Protein AF-0000000074463831 (afdb_homodimer)

Organism: Aspergillus tubingensis (strain CBS 134.48) (NCBI:txid767770)

Secondary structure (DSSP, 8-state):
----GGG-EEEHHHHHHHHHHHHHHS-S-B--B-HHHHHHHHHHTT-TT--HHHHHTT-TT-SSSB-HHHHHHHHHHHHHHHHHHHHHHH-/----GGG-EEEHHHHHHHHHHHHHHS-S-B--B-HHHHHHHHHHTT-TT--HHHHHTT-TT-SSSB-HHHHHHHHHHHHHHHHHHHHHHH-

Foldseek 3Di:
DPPDPVPDDDDPVRLLVVLVVCVVPDDPDDPAAALVVLLVVLVVVPCPVCDSVNLCVLVPVNPRHAHPSSSVVVVVVSVVVVVVVVVVVVD/DPPDPVPDDDDPVRLLVVLVVCVVPDDPDDPAAALVVLLVVLVVVPCPPCDSVNLVVLVPVNPRHAHVSSSVVVVVVSVVVVVVVVVVVVD

Sequence (182 aa):
MPQDLKNAHYSYDYLHGLREKYEKSAQDFCRGMTFEDALAHVNSTGRTDFTREQLEAFDTNHDGSINFAEYMELMLNNDKELAFRNAKFIAMPQDLKNAHYSYDYLHGLREKYEKSAQDFCRGMTFEDALAHVNSTGRTDFTREQLEAFDTNHDGSINFAEYMELMLNNDKELAFRNAKFIA

pLDDT: mean 88.58, std 10.74, range [44.03, 97.88]

Structure (mmCIF, N/CA/C/O backbone):
data_AF-0000000074463831-model_v1
#
loop_
_entity.id
_entity.type
_entity.pdbx_description
1 polymer 'EF-hand domain-containing protein'
#
loop_
_atom_site.group_PDB
_atom_site.id
_atom_site.type_symbol
_atom_site.label_atom_id
_atom_site.label_alt_id
_atom_site.label_comp_id
_atom_site.label_asym_id
_atom_site.label_entity_id
_atom_site.label_seq_id
_atom_site.pdbx_PDB_ins_code
_atom_site.Cartn_x
_atom_site.Cartn_y
_atom_site.Cartn_z
_atom_site.occupancy
_atom_site.B_iso_or_equiv
_atom_site.auth_seq_id
_atom_site.auth_comp_id
_atom_site.auth_asym_id
_atom_site.auth_atom_id
_atom_site.pdbx_PDB_model_num
ATOM 1 N N . MET A 1 1 ? 11.617 23.562 -0.206 1 44.75 1 MET A N 1
ATOM 2 C CA . MET A 1 1 ? 10.398 23.078 -0.849 1 44.75 1 MET A CA 1
ATOM 3 C C . MET A 1 1 ? 10.07 21.672 -0.384 1 44.75 1 MET A C 1
ATOM 5 O O . MET A 1 1 ? 10.969 20.906 -0.029 1 44.75 1 MET A O 1
ATOM 9 N N . PRO A 1 2 ? 8.883 21.594 0.102 1 54.09 2 PRO A N 1
ATOM 10 C CA . PRO A 1 2 ? 8.594 20.25 0.573 1 54.09 2 PRO A CA 1
ATOM 11 C C . PRO A 1 2 ? 9.031 19.172 -0.415 1 54.09 2 PRO A C 1
ATOM 13 O O . PRO A 1 2 ? 9.039 19.406 -1.627 1 54.09 2 PRO A O 1
ATOM 16 N N . GLN A 1 3 ? 9.805 18.312 0.082 1 60.78 3 GLN A N 1
ATOM 17 C CA . GLN A 1 3 ? 10.25 17.203 -0.758 1 60.78 3 GLN A CA 1
ATOM 18 C C . GLN A 1 3 ? 9.086 16.625 -1.555 1 60.78 3 GLN A C 1
ATOM 20 O O . GLN A 1 3 ? 7.977 16.484 -1.031 1 60.78 3 GLN A O 1
ATOM 25 N N . ASP A 1 4 ? 9.266 16.609 -2.846 1 78.94 4 ASP A N 1
ATOM 26 C CA . ASP A 1 4 ? 8.297 16.016 -3.77 1 78.94 4 ASP A CA 1
ATOM 27 C C . ASP A 1 4 ? 7.949 14.586 -3.367 1 78.94 4 ASP A C 1
ATOM 29 O O . ASP A 1 4 ? 8.828 13.812 -2.988 1 78.94 4 ASP A O 1
ATOM 33 N N . LEU A 1 5 ? 6.66 14.297 -3.17 1 82.75 5 LEU A N 1
ATOM 34 C CA . LEU A 1 5 ? 6.176 12.961 -2.836 1 82.75 5 LEU A CA 1
ATOM 35 C C . LEU A 1 5 ? 6.891 11.906 -3.668 1 82.75 5 LEU A C 1
ATOM 37 O O . LEU A 1 5 ? 7.152 10.797 -3.186 1 82.75 5 LEU A O 1
ATOM 41 N N . LYS A 1 6 ? 7.328 12.32 -4.871 1 81.62 6 LYS A N 1
ATOM 42 C CA . LYS A 1 6 ? 7.953 11.391 -5.809 1 81.62 6 LYS A CA 1
ATOM 43 C C . LYS A 1 6 ? 9.328 10.953 -5.316 1 81.62 6 LYS A C 1
ATOM 45 O O . LYS A 1 6 ? 9.852 9.922 -5.746 1 81.62 6 LYS A O 1
ATOM 50 N N . ASN A 1 7 ? 9.781 11.719 -4.387 1 85.12 7 ASN A N 1
ATOM 51 C CA . ASN A 1 7 ? 11.109 11.375 -3.875 1 85.12 7 ASN A CA 1
ATOM 52 C C . ASN A 1 7 ? 11.023 10.695 -2.51 1 85.12 7 ASN A C 1
ATOM 54 O O . ASN A 1 7 ? 12.047 10.328 -1.931 1 85.12 7 ASN A O 1
ATOM 58 N N . ALA A 1 8 ? 9.789 10.516 -2.078 1 88 8 ALA A N 1
ATOM 59 C CA . ALA A 1 8 ? 9.602 9.93 -0.754 1 88 8 ALA A CA 1
ATOM 60 C C . ALA A 1 8 ? 9.766 8.414 -0.799 1 88 8 ALA A C 1
ATOM 62 O O . ALA A 1 8 ? 9.43 7.773 -1.801 1 88 8 ALA A O 1
ATOM 63 N N . HIS A 1 9 ? 10.367 7.875 0.299 1 91 9 HIS A N 1
ATOM 64 C CA . HIS A 1 9 ? 10.547 6.438 0.478 1 91 9 HIS A CA 1
ATOM 65 C C . HIS A 1 9 ? 9.922 5.965 1.787 1 91 9 HIS A C 1
ATOM 67 O O . HIS A 1 9 ? 10.016 6.648 2.807 1 91 9 HIS A O 1
ATOM 73 N N . TYR A 1 10 ? 9.359 4.785 1.666 1 92.12 10 TYR A N 1
ATOM 74 C CA . TYR A 1 10 ? 8.633 4.262 2.818 1 92.12 10 TYR A CA 1
ATOM 75 C C . TYR A 1 10 ? 9.086 2.85 3.158 1 92.12 10 TYR A C 1
ATOM 77 O O . TYR A 1 10 ? 9.312 2.031 2.264 1 92.12 10 TYR A O 1
ATOM 85 N N . SER A 1 11 ? 9.281 2.703 4.461 1 92.75 11 SER A N 1
ATOM 86 C CA . SER A 1 11 ? 9.75 1.393 4.902 1 92.75 11 SER A CA 1
ATOM 87 C C . SER A 1 11 ? 8.625 0.362 4.852 1 92.75 11 SER A C 1
ATOM 89 O O . SER A 1 11 ? 7.449 0.718 4.902 1 92.75 11 SER A O 1
ATOM 91 N N . TYR A 1 12 ? 9.031 -0.906 4.75 1 90.19 12 TYR A N 1
ATOM 92 C CA . TYR A 1 12 ? 8.07 -2 4.828 1 90.19 12 TYR A CA 1
ATOM 93 C C . TYR A 1 12 ? 7.266 -1.931 6.121 1 90.19 12 TYR A C 1
ATOM 95 O O . TYR A 1 12 ? 6.047 -2.111 6.113 1 90.19 12 TYR A O 1
ATOM 103 N N . ASP A 1 13 ? 8 -1.692 7.281 1 91.69 13 ASP A N 1
ATOM 104 C CA . ASP A 1 13 ? 7.336 -1.635 8.578 1 91.69 13 ASP A CA 1
ATOM 105 C C . ASP A 1 13 ? 6.234 -0.58 8.586 1 91.69 13 ASP A C 1
ATOM 107 O O . ASP A 1 13 ? 5.16 -0.801 9.156 1 91.69 13 ASP A O 1
ATOM 111 N N . TYR A 1 14 ? 6.523 0.491 8.016 1 93.06 14 TYR A N 1
ATOM 112 C CA . TYR A 1 14 ? 5.523 1.554 7.949 1 93.06 14 TYR A CA 1
ATOM 113 C C . TYR A 1 14 ? 4.316 1.117 7.129 1 93.06 14 TYR A C 1
ATOM 115 O O . TYR A 1 14 ? 3.176 1.23 7.59 1 93.06 14 TYR A O 1
ATOM 123 N N . LEU A 1 15 ? 4.504 0.623 5.945 1 93.31 15 LEU A N 1
ATOM 124 C CA . LEU A 1 15 ? 3.43 0.201 5.055 1 93.31 15 LEU A CA 1
ATOM 125 C C . LEU A 1 15 ? 2.617 -0.929 5.68 1 93.31 15 LEU A C 1
ATOM 127 O O . LEU A 1 15 ? 1.388 -0.936 5.594 1 93.31 15 LEU A O 1
ATOM 131 N N . HIS A 1 16 ? 3.338 -1.803 6.328 1 90.88 16 HIS A N 1
ATOM 132 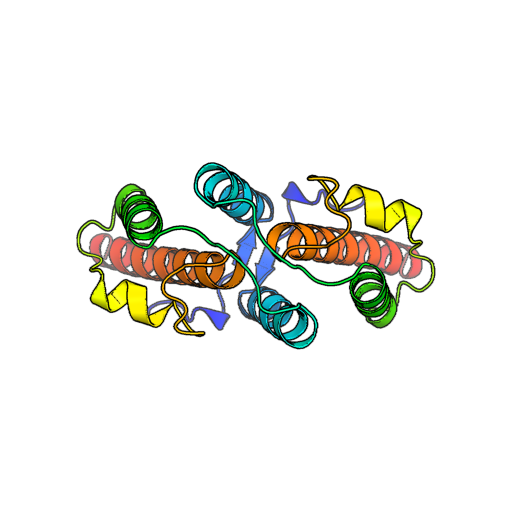C CA . HIS A 1 16 ? 2.672 -2.879 7.055 1 90.88 16 HIS A CA 1
ATOM 133 C C . HIS A 1 16 ? 1.803 -2.328 8.18 1 90.88 16 HIS A C 1
ATOM 135 O O . HIS A 1 16 ? 0.701 -2.826 8.422 1 90.88 16 HIS A O 1
ATOM 141 N N . GLY A 1 17 ? 2.266 -1.36 8.836 1 91.69 17 GLY A N 1
ATOM 142 C CA . GLY A 1 17 ? 1.498 -0.713 9.891 1 91.69 17 GLY A CA 1
ATOM 143 C C . GLY A 1 17 ? 0.23 -0.053 9.383 1 91.69 17 GLY A C 1
ATOM 144 O O . GLY A 1 17 ? -0.801 -0.075 10.055 1 91.69 17 GLY A O 1
ATOM 145 N N . LEU A 1 18 ? 0.323 0.585 8.211 1 93.38 18 LEU A N 1
ATOM 146 C CA . LEU A 1 18 ? -0.873 1.175 7.621 1 93.38 18 LEU A CA 1
ATOM 147 C C . LEU A 1 18 ? -1.939 0.113 7.375 1 93.38 18 LEU A C 1
ATOM 149 O O . LEU A 1 18 ? -3.121 0.34 7.645 1 93.38 18 LEU A O 1
ATOM 153 N N . ARG A 1 19 ? -1.551 -1.047 6.859 1 90.81 19 ARG A N 1
ATOM 154 C CA . ARG A 1 19 ? -2.477 -2.15 6.629 1 90.81 19 ARG A CA 1
ATOM 155 C C . ARG A 1 19 ? -3.166 -2.566 7.926 1 90.81 19 ARG A C 1
ATOM 157 O O . ARG A 1 19 ? -4.391 -2.715 7.965 1 90.81 19 ARG A O 1
ATOM 164 N N . GLU A 1 20 ? -2.371 -2.732 8.984 1 89.38 20 GLU A N 1
ATOM 165 C CA . GLU A 1 20 ? -2.93 -3.158 10.266 1 89.38 20 GLU A CA 1
ATOM 166 C C . GLU A 1 20 ? -3.961 -2.158 10.781 1 89.38 20 GLU A C 1
ATOM 168 O O . GLU A 1 20 ? -5.039 -2.549 11.234 1 89.38 20 GLU A O 1
ATOM 173 N N . LYS A 1 21 ? -3.627 -0.936 10.719 1 91.12 21 LYS A N 1
ATOM 174 C CA . LYS A 1 21 ? -4.547 0.105 11.172 1 91.12 21 LYS A CA 1
ATOM 175 C C . LYS A 1 21 ? -5.82 0.117 10.328 1 91.12 21 LYS A C 1
ATOM 177 O O . LYS A 1 21 ? -6.922 0.228 10.867 1 91.12 21 LYS A O 1
ATOM 182 N N . TYR A 1 22 ? -5.652 0.031 9.102 1 91.81 22 TYR A N 1
ATOM 183 C CA . TYR A 1 22 ? -6.801 0.024 8.203 1 91.81 22 TYR A CA 1
ATOM 184 C C . TYR A 1 22 ? -7.723 -1.152 8.5 1 91.81 22 TYR A C 1
ATOM 186 O O . TYR A 1 22 ? -8.938 -0.983 8.609 1 91.81 22 TYR A O 1
ATOM 194 N N . GLU A 1 23 ? -7.203 -2.352 8.547 1 84.94 23 GLU A N 1
ATOM 195 C CA . GLU A 1 23 ? -7.988 -3.568 8.719 1 84.94 23 GLU A CA 1
ATOM 196 C C . GLU A 1 23 ? -8.789 -3.529 10.016 1 84.94 23 GLU A C 1
ATOM 198 O O . GLU A 1 23 ? -9.883 -4.09 10.094 1 84.94 23 GLU A O 1
ATOM 203 N N . LYS A 1 24 ? -8.281 -2.852 10.969 1 86.75 24 LYS A N 1
ATOM 204 C CA . LYS A 1 24 ? -8.977 -2.738 12.25 1 86.75 24 LYS A CA 1
ATOM 205 C C . LYS A 1 24 ? -10.227 -1.882 12.125 1 86.75 24 LYS A C 1
ATOM 207 O O . LYS A 1 24 ? -11.188 -2.059 12.875 1 86.75 24 LYS A O 1
ATOM 212 N N . SER A 1 25 ? -10.281 -0.986 11.164 1 87.75 25 SER A N 1
ATOM 213 C CA . SER A 1 25 ? -11.367 -0.008 11.086 1 87.75 25 SER A CA 1
ATOM 214 C C . SER A 1 25 ? -12.289 -0.295 9.898 1 87.75 25 SER A C 1
ATOM 216 O O . SER A 1 25 ? -13.414 0.195 9.852 1 87.75 25 SER A O 1
ATOM 218 N N . ALA A 1 26 ? -11.734 -0.878 8.875 1 83.06 26 ALA A N 1
ATOM 219 C CA . ALA A 1 26 ? -12.484 -1.089 7.645 1 83.06 26 ALA A CA 1
ATOM 220 C C . ALA A 1 26 ? -13.359 -2.34 7.738 1 83.06 26 ALA A C 1
ATOM 222 O O . ALA A 1 26 ? -12.977 -3.3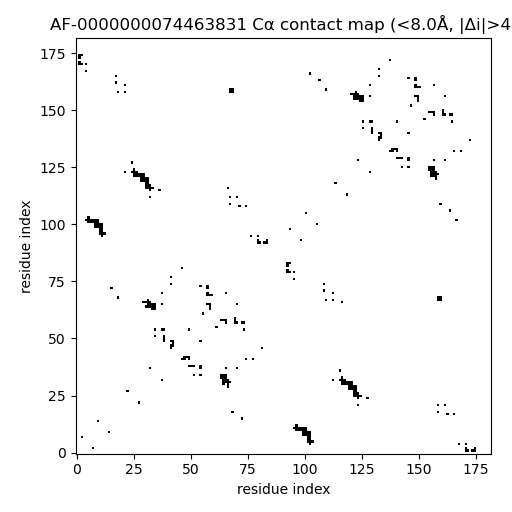16 8.391 1 83.06 26 ALA A O 1
ATOM 223 N N . GLN A 1 27 ? -14.477 -2.186 7.062 1 75.19 27 GLN A N 1
ATOM 224 C CA . GLN A 1 27 ? -15.297 -3.383 6.906 1 75.19 27 GLN A CA 1
ATOM 225 C C . GLN A 1 27 ? -14.727 -4.305 5.832 1 75.19 27 GLN A C 1
ATOM 227 O O . GLN A 1 27 ? -14.055 -3.846 4.906 1 75.19 27 GLN A O 1
ATOM 232 N N . ASP A 1 28 ? -14.68 -5.527 6.07 1 62.03 28 ASP A N 1
ATOM 233 C CA . ASP A 1 28 ? -13.977 -6.594 5.367 1 62.03 28 ASP A CA 1
ATOM 234 C C . ASP A 1 28 ? -14.656 -6.91 4.031 1 62.03 28 ASP A C 1
ATOM 236 O O . ASP A 1 28 ? -14.281 -7.871 3.354 1 62.03 28 ASP A O 1
ATOM 240 N N . PHE A 1 29 ? -15.516 -5.996 3.672 1 69.62 29 PHE A N 1
ATOM 241 C CA . PHE A 1 29 ? -16.094 -6.523 2.443 1 69.62 29 PHE A CA 1
ATOM 242 C C . PHE A 1 29 ? -15.406 -5.934 1.221 1 69.62 29 PHE A C 1
ATOM 244 O O . PHE A 1 29 ? -15.508 -4.734 0.959 1 69.62 29 PHE A O 1
ATOM 251 N N . CYS A 1 30 ? -14.492 -6.648 0.563 1 74.81 30 CYS A N 1
ATOM 252 C CA . CYS A 1 30 ? -13.828 -6.262 -0.674 1 74.81 30 CYS A CA 1
ATOM 253 C C . CYS A 1 30 ? -13.82 -7.414 -1.673 1 74.81 30 CYS A C 1
ATOM 255 O O . CYS A 1 30 ? -13.391 -8.523 -1.346 1 74.81 30 CYS A O 1
ATOM 257 N N . ARG A 1 31 ? -14.57 -7.105 -2.801 1 81.69 31 ARG A N 1
ATOM 258 C CA . ARG A 1 31 ? -14.312 -8.008 -3.92 1 81.69 31 ARG A CA 1
ATOM 259 C C . ARG A 1 31 ? -12.977 -7.691 -4.582 1 81.69 31 ARG A C 1
ATOM 261 O O . ARG A 1 31 ? -12.875 -6.75 -5.375 1 81.69 31 ARG A O 1
ATOM 268 N N . GLY A 1 32 ? -11.953 -8.289 -4.125 1 86.25 32 GLY A N 1
ATOM 269 C CA . GLY A 1 32 ? -10.586 -8.055 -4.559 1 86.25 32 GLY A CA 1
ATOM 270 C C . GLY A 1 32 ? -10.266 -8.695 -5.895 1 86.25 32 GLY A C 1
ATOM 271 O O . GLY A 1 32 ? -11.164 -9.016 -6.672 1 86.25 32 GLY A O 1
ATOM 272 N N . MET A 1 33 ? -9.008 -8.617 -6.223 1 92.31 33 MET A N 1
ATOM 273 C CA . MET A 1 33 ? -8.523 -9.258 -7.441 1 92.31 33 MET A CA 1
ATOM 274 C C . MET A 1 33 ? -8.617 -10.773 -7.332 1 92.31 33 MET A C 1
ATOM 276 O O . MET A 1 33 ? -8.406 -11.336 -6.258 1 92.31 33 MET A O 1
ATOM 280 N N . THR A 1 34 ? -8.922 -11.406 -8.484 1 93.44 34 THR A N 1
ATOM 281 C CA . THR A 1 34 ? -8.961 -12.867 -8.5 1 93.44 34 THR A CA 1
ATOM 282 C C . THR A 1 34 ? -7.555 -13.445 -8.336 1 93.44 34 THR A C 1
ATOM 284 O O . THR A 1 34 ? -6.562 -12.766 -8.586 1 93.44 34 THR A O 1
ATOM 287 N N . PHE A 1 35 ? -7.523 -14.68 -7.895 1 95.94 35 PHE A N 1
ATOM 288 C CA . PHE A 1 35 ? -6.238 -15.367 -7.801 1 95.94 35 PHE A CA 1
ATOM 289 C C . PHE A 1 35 ? -5.547 -15.406 -9.156 1 95.94 35 PHE A C 1
ATOM 291 O O . PHE A 1 35 ? -4.328 -15.242 -9.242 1 95.94 35 PHE A O 1
ATOM 298 N N . GLU A 1 36 ? -6.348 -15.602 -10.188 1 96 36 GLU A N 1
ATOM 299 C CA . GLU A 1 36 ? -5.793 -15.664 -11.539 1 96 36 GLU A CA 1
ATOM 300 C C . GLU A 1 36 ? -5.105 -14.359 -11.914 1 96 36 GLU A C 1
ATOM 302 O O . GLU A 1 36 ? -3.998 -14.367 -12.461 1 96 36 GLU A O 1
ATOM 307 N N . ASP A 1 37 ? -5.707 -13.289 -11.641 1 95.94 37 ASP A N 1
ATOM 308 C CA . ASP A 1 37 ? -5.129 -11.992 -11.961 1 95.94 37 ASP A CA 1
ATOM 309 C C . ASP A 1 37 ? -3.879 -11.719 -11.125 1 95.94 37 ASP A C 1
ATOM 311 O O . ASP A 1 37 ? -2.893 -11.18 -11.633 1 95.94 37 ASP A O 1
ATOM 315 N N . ALA A 1 38 ? -3.941 -12.07 -9.812 1 96.94 38 ALA A N 1
ATOM 316 C CA . ALA A 1 38 ? -2.779 -11.883 -8.953 1 96.94 38 ALA A CA 1
ATOM 317 C C . ALA A 1 38 ? -1.595 -12.711 -9.445 1 96.94 38 ALA A C 1
ATOM 319 O O . ALA A 1 38 ? -0.465 -12.219 -9.492 1 96.94 38 ALA A O 1
ATOM 320 N N . LEU A 1 39 ? -1.884 -13.945 -9.844 1 97.62 39 LEU A N 1
ATOM 321 C CA . LEU A 1 39 ? -0.837 -14.805 -10.383 1 97.62 39 LEU A CA 1
ATOM 322 C C . LEU A 1 39 ? -0.246 -14.203 -11.656 1 97.62 39 LEU A C 1
ATOM 324 O O . LEU A 1 39 ? 0.974 -14.195 -11.836 1 97.62 39 LEU A O 1
ATOM 328 N N . ALA A 1 40 ? -1.114 -13.703 -12.484 1 96.69 40 ALA A N 1
ATOM 329 C CA . ALA A 1 40 ? -0.663 -13.086 -13.727 1 96.69 40 ALA A CA 1
ATOM 330 C C . ALA A 1 40 ? 0.229 -11.875 -13.445 1 96.69 40 ALA A C 1
ATOM 332 O O . ALA A 1 40 ? 1.221 -11.656 -14.148 1 96.69 40 ALA A O 1
ATOM 333 N N . HIS A 1 41 ? -0.107 -11.117 -12.492 1 97 41 HIS A N 1
ATOM 334 C CA . HIS A 1 41 ? 0.694 -9.953 -12.133 1 97 41 HIS A CA 1
ATOM 335 C C . HIS A 1 41 ? 2.078 -10.367 -11.648 1 97 41 HIS A C 1
ATOM 337 O O . HIS A 1 41 ? 3.086 -9.797 -12.07 1 97 41 HIS A O 1
ATOM 343 N N . VAL A 1 42 ? 2.166 -11.336 -10.758 1 97.5 42 VAL A N 1
ATOM 344 C CA . VAL A 1 42 ? 3.457 -11.82 -10.273 1 97.5 42 VAL A CA 1
ATOM 345 C C . VAL A 1 42 ? 4.273 -12.367 -11.445 1 97.5 42 VAL A C 1
ATOM 347 O O . VAL A 1 42 ? 5.453 -12.047 -11.594 1 97.5 42 VAL A O 1
ATOM 350 N N . ASN A 1 43 ? 3.629 -13.133 -12.32 1 97.19 43 ASN A N 1
ATOM 351 C CA . ASN A 1 43 ? 4.309 -13.711 -13.477 1 97.19 43 ASN A CA 1
ATOM 352 C C . ASN A 1 43 ? 4.871 -12.625 -14.398 1 97.19 43 ASN A C 1
ATOM 354 O O . ASN A 1 43 ? 5.941 -12.797 -14.977 1 97.19 43 ASN A O 1
ATOM 358 N N . SER A 1 44 ? 4.207 -11.594 -14.484 1 96.44 44 SER A N 1
ATOM 359 C CA . SER A 1 44 ? 4.609 -10.516 -15.375 1 96.44 44 SER A CA 1
ATOM 360 C C . SER A 1 44 ? 5.898 -9.852 -14.891 1 96.44 44 SER A C 1
ATOM 362 O O . SER A 1 44 ? 6.551 -9.133 -15.648 1 96.44 44 SER A O 1
ATOM 364 N N . THR A 1 45 ? 6.25 -10.023 -13.68 1 96.31 45 THR A N 1
ATOM 365 C CA . THR A 1 45 ? 7.488 -9.445 -13.164 1 96.31 45 THR A CA 1
ATOM 366 C C . THR A 1 45 ? 8.68 -10.336 -13.5 1 96.31 45 THR A C 1
ATOM 368 O O . THR A 1 45 ? 9.828 -9.977 -13.234 1 96.31 45 THR A O 1
ATOM 371 N N . GLY A 1 46 ? 8.445 -11.523 -13.977 1 95.88 46 GLY A N 1
ATOM 372 C CA . GLY A 1 46 ? 9.508 -12.445 -14.328 1 95.88 46 GLY A CA 1
ATOM 373 C C . GLY A 1 46 ? 9.531 -13.688 -13.461 1 95.88 46 GLY A C 1
ATOM 374 O O . GLY A 1 46 ? 10.273 -14.633 -13.734 1 95.88 46 GLY A O 1
ATOM 375 N N . ARG A 1 47 ? 8.828 -13.695 -12.398 1 96.56 47 ARG A N 1
ATOM 376 C CA . ARG A 1 47 ? 8.727 -14.867 -11.531 1 96.56 47 ARG A CA 1
ATOM 377 C C . ARG A 1 47 ? 7.652 -15.828 -12.023 1 96.56 47 ARG A C 1
ATOM 379 O O . ARG A 1 47 ? 6.547 -15.867 -11.477 1 96.56 47 ARG A O 1
ATOM 386 N N . THR A 1 48 ? 7.957 -16.734 -12.891 1 95.94 48 THR A N 1
ATOM 387 C CA . THR A 1 48 ? 7.008 -17.594 -13.602 1 95.94 48 THR A CA 1
ATOM 388 C C . THR A 1 48 ? 6.77 -18.891 -12.828 1 95.94 48 THR A C 1
ATOM 390 O O . THR A 1 48 ? 5.914 -19.688 -13.211 1 95.94 48 THR A O 1
ATOM 393 N N . ASP A 1 49 ? 7.477 -19.047 -11.758 1 96.56 49 ASP A N 1
ATOM 394 C CA . ASP A 1 49 ? 7.355 -20.281 -10.977 1 96.56 49 ASP A CA 1
ATOM 395 C C . ASP A 1 49 ? 6.492 -20.062 -9.742 1 96.56 49 ASP A C 1
ATOM 397 O O . ASP A 1 49 ? 6.441 -20.906 -8.852 1 96.56 49 ASP A O 1
ATOM 401 N N . PHE A 1 50 ? 5.93 -18.922 -9.578 1 97.38 50 PHE A N 1
ATOM 402 C CA . PHE A 1 50 ? 5.047 -18.625 -8.461 1 97.38 50 PHE A CA 1
ATOM 403 C C . PHE A 1 50 ? 3.721 -19.375 -8.602 1 97.38 50 PHE A C 1
ATOM 405 O O . PHE A 1 50 ? 2.998 -19.172 -9.586 1 97.38 50 PHE A O 1
ATOM 412 N N . THR A 1 51 ? 3.377 -20.219 -7.629 1 97.5 51 THR A N 1
ATOM 413 C CA . THR A 1 51 ? 2.242 -21.125 -7.75 1 97.5 51 THR A CA 1
ATOM 414 C C . THR A 1 51 ? 1.019 -20.562 -7.031 1 97.5 51 THR A C 1
ATOM 416 O O . THR A 1 51 ? 1.138 -19.625 -6.227 1 97.5 51 THR A O 1
ATOM 419 N N . ARG A 1 52 ? -0.152 -21.141 -7.285 1 97.19 52 ARG A N 1
ATOM 420 C CA . ARG A 1 52 ? -1.385 -20.781 -6.594 1 97.19 52 ARG A CA 1
ATOM 421 C C . ARG A 1 52 ? -1.269 -21.031 -5.098 1 97.19 52 ARG A C 1
ATOM 423 O O . ARG A 1 52 ? -1.788 -20.266 -4.285 1 97.19 52 ARG A O 1
ATOM 430 N N . GLU A 1 53 ? -0.591 -22.141 -4.758 1 96.81 53 GLU A N 1
ATOM 431 C CA . GLU A 1 53 ? -0.393 -22.484 -3.35 1 96.81 53 GLU A CA 1
ATOM 432 C C . GLU A 1 53 ? 0.361 -21.375 -2.623 1 96.81 53 GLU A C 1
ATOM 434 O O . GLU A 1 53 ? 0.016 -21.016 -1.493 1 96.81 53 GLU A O 1
ATOM 439 N N . GLN A 1 54 ? 1.439 -20.828 -3.227 1 97.62 54 GLN A N 1
ATOM 440 C CA . GLN A 1 54 ? 2.193 -19.734 -2.635 1 97.62 54 GLN A CA 1
ATOM 441 C C . GLN A 1 54 ? 1.332 -18.469 -2.514 1 97.62 54 GLN A C 1
ATOM 443 O O . GLN A 1 54 ? 1.402 -17.766 -1.512 1 97.62 54 GLN A O 1
ATOM 448 N N . LEU A 1 55 ? 0.488 -18.266 -3.527 1 97.88 55 LEU A N 1
ATOM 449 C CA . LEU A 1 55 ? -0.39 -17.109 -3.539 1 97.88 55 LEU A CA 1
ATOM 450 C C . LEU A 1 55 ? -1.385 -17.156 -2.385 1 97.88 55 LEU A C 1
ATOM 452 O O . LEU A 1 55 ? -1.711 -16.125 -1.791 1 97.88 55 LEU A O 1
ATOM 456 N N . GLU A 1 56 ? -1.904 -18.359 -2.045 1 96.94 56 GLU A N 1
ATOM 457 C CA . GLU A 1 56 ? -2.918 -18.547 -1.011 1 96.94 56 GLU A CA 1
ATOM 458 C C . GLU A 1 56 ? -2.406 -18.094 0.352 1 96.94 56 GLU A C 1
ATOM 460 O O . GLU A 1 56 ? -3.195 -17.719 1.225 1 96.94 56 GLU A O 1
ATOM 465 N N . ALA A 1 57 ? -1.074 -18.078 0.54 1 95.94 57 ALA A N 1
ATOM 466 C CA . ALA A 1 57 ? -0.487 -17.609 1.792 1 95.94 57 ALA A CA 1
ATOM 467 C C . ALA A 1 57 ? -0.73 -16.109 1.985 1 95.94 57 ALA A C 1
ATOM 469 O O . ALA A 1 57 ? -0.687 -15.609 3.111 1 95.94 57 ALA A O 1
ATOM 470 N N . PHE A 1 58 ? -1.023 -15.453 0.926 1 95.12 58 PHE A N 1
ATOM 471 C CA . PHE A 1 58 ? -1.22 -14.008 0.997 1 95.12 58 PHE A CA 1
ATOM 472 C C . PHE A 1 58 ? -2.699 -13.672 1.134 1 95.12 58 PHE A C 1
ATOM 474 O O . PHE A 1 58 ? -3.057 -12.523 1.405 1 95.12 58 PHE A O 1
ATOM 481 N N . ASP A 1 59 ? -3.602 -14.625 0.86 1 93.88 59 ASP A N 1
ATOM 482 C CA . ASP A 1 59 ? -5.016 -14.484 1.194 1 93.88 59 ASP A CA 1
ATOM 483 C C . ASP A 1 59 ? -5.25 -14.703 2.688 1 93.88 59 ASP A C 1
ATOM 485 O O . ASP A 1 59 ? -5.801 -15.727 3.092 1 93.88 59 ASP A O 1
ATOM 489 N N . THR A 1 60 ? -4.949 -13.703 3.436 1 89.38 60 THR A N 1
ATOM 490 C CA . THR A 1 60 ? -4.859 -13.852 4.883 1 89.38 60 THR A CA 1
ATOM 491 C C . THR A 1 60 ? -6.246 -13.984 5.5 1 89.38 60 THR A C 1
ATOM 493 O O . THR A 1 60 ? -6.406 -14.594 6.562 1 89.38 60 THR A O 1
ATOM 496 N N . ASN A 1 61 ? -7.266 -13.367 4.895 1 85.88 61 ASN A N 1
ATOM 497 C CA . ASN A 1 61 ? -8.609 -13.477 5.449 1 85.88 61 ASN A CA 1
ATOM 498 C C . ASN A 1 61 ? -9.383 -14.641 4.82 1 85.88 61 ASN A C 1
ATOM 500 O O . ASN A 1 61 ? -10.562 -14.828 5.109 1 85.88 61 ASN A O 1
ATOM 504 N N . HIS A 1 62 ? -8.773 -15.398 3.883 1 91.06 62 HIS A N 1
ATOM 505 C CA . HIS A 1 62 ? -9.258 -16.641 3.289 1 91.06 62 HIS A CA 1
ATOM 506 C C . HIS A 1 62 ? -10.609 -16.453 2.615 1 91.06 62 HIS A C 1
ATOM 508 O O . HIS A 1 62 ? -11.523 -17.25 2.807 1 91.06 62 HIS A O 1
ATOM 514 N N . ASP A 1 63 ? -10.828 -15.336 1.912 1 87.75 63 ASP A N 1
ATOM 515 C CA . ASP A 1 63 ? -12.086 -15.055 1.231 1 87.75 63 ASP A CA 1
ATOM 516 C C . ASP A 1 63 ? -11.992 -15.391 -0.256 1 87.75 63 ASP A C 1
ATOM 518 O O . ASP A 1 63 ? -12.922 -15.117 -1.02 1 87.75 63 ASP A O 1
ATOM 522 N N . GLY A 1 64 ? -10.867 -15.914 -0.718 1 90 64 GLY A N 1
ATOM 523 C CA . GLY A 1 64 ? -10.703 -16.391 -2.086 1 90 64 GLY A CA 1
ATOM 524 C C . GLY A 1 64 ? -10.398 -15.273 -3.066 1 90 64 GLY A C 1
ATOM 525 O O . GLY A 1 64 ? -10.5 -15.461 -4.281 1 90 64 GLY A O 1
ATOM 526 N N . SER A 1 65 ? -10.047 -14.109 -2.527 1 91.5 65 SER A N 1
ATOM 527 C CA . SER A 1 65 ? -9.656 -12.961 -3.34 1 91.5 65 SER A CA 1
ATOM 528 C C . SER A 1 65 ? -8.5 -12.203 -2.705 1 91.5 65 SER A C 1
ATOM 530 O O . SER A 1 65 ? -8.148 -12.438 -1.547 1 91.5 65 SER A O 1
ATOM 532 N N . ILE A 1 66 ? -7.82 -11.359 -3.477 1 92.81 66 ILE A N 1
ATOM 533 C CA . ILE A 1 66 ? -6.68 -10.578 -3.014 1 92.81 66 ILE A CA 1
ATOM 534 C C . ILE A 1 66 ? -7.062 -9.094 -2.945 1 92.81 66 ILE A C 1
ATOM 536 O O . ILE A 1 66 ? -7.156 -8.43 -3.977 1 92.81 66 ILE A O 1
ATOM 540 N N . ASN A 1 67 ? -7.34 -8.609 -1.759 1 90.25 67 ASN A N 1
ATOM 541 C CA . ASN A 1 67 ? -7.582 -7.184 -1.615 1 90.25 67 ASN A CA 1
ATOM 542 C C . ASN A 1 67 ? -6.289 -6.379 -1.725 1 90.25 67 ASN A C 1
ATOM 544 O O . ASN A 1 67 ? -5.203 -6.953 -1.828 1 90.25 67 ASN A O 1
ATOM 548 N N . PHE A 1 68 ? 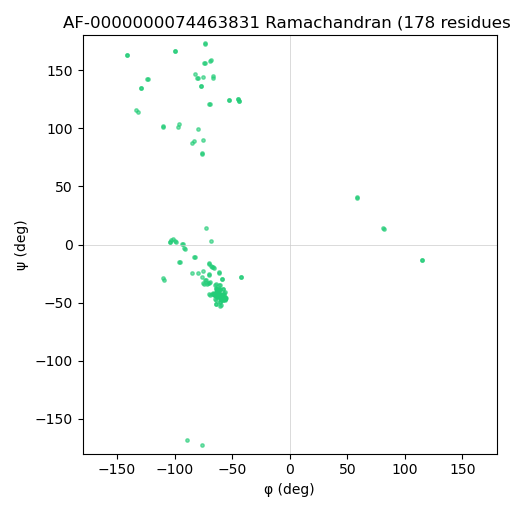-6.371 -5.09 -1.749 1 90.75 68 PHE A N 1
ATOM 549 C CA . PHE A 1 68 ? -5.188 -4.293 -2.037 1 90.75 68 PHE A CA 1
ATOM 550 C C . PHE A 1 68 ? -4.137 -4.473 -0.947 1 90.75 68 PHE A C 1
ATOM 552 O O . PHE A 1 68 ? -2.936 -4.469 -1.228 1 90.75 68 PHE A O 1
ATOM 559 N N . ALA A 1 69 ? -4.562 -4.504 0.282 1 89.88 69 ALA A N 1
ATOM 560 C CA . ALA A 1 69 ? -3.596 -4.711 1.357 1 89.88 69 ALA A CA 1
ATOM 561 C C . ALA A 1 69 ? -2.805 -6 1.142 1 89.88 69 ALA A C 1
ATOM 563 O O . ALA A 1 69 ? -1.578 -6.012 1.271 1 89.88 69 ALA A O 1
ATOM 564 N N . GLU A 1 70 ? -3.393 -7.074 0.827 1 92.31 70 GLU A N 1
ATOM 565 C CA . GLU A 1 70 ? -2.762 -8.359 0.536 1 92.31 70 GLU A CA 1
ATOM 566 C C . GLU A 1 70 ? -1.889 -8.273 -0.713 1 92.31 70 GLU A C 1
ATOM 568 O O . GLU A 1 70 ? -0.773 -8.797 -0.734 1 92.31 70 GLU A O 1
ATOM 573 N N . TYR A 1 71 ? -2.473 -7.621 -1.687 1 94.81 71 TYR A N 1
ATOM 574 C CA . TYR A 1 71 ? -1.741 -7.445 -2.936 1 94.81 71 TYR A CA 1
ATOM 575 C C . TYR A 1 71 ? -0.438 -6.691 -2.703 1 94.81 71 TYR A C 1
ATOM 577 O O . TYR A 1 71 ? 0.609 -7.074 -3.232 1 94.81 71 TYR A O 1
ATOM 585 N N . MET A 1 72 ? -0.566 -5.645 -1.994 1 93.88 72 MET A N 1
ATOM 586 C CA . MET A 1 72 ? 0.64 -4.883 -1.684 1 93.88 72 MET A CA 1
ATOM 587 C C . MET A 1 72 ? 1.679 -5.766 -0.998 1 93.88 72 MET A C 1
ATOM 589 O O . MET A 1 72 ? 2.846 -5.777 -1.394 1 93.88 72 MET A O 1
ATOM 593 N N . GLU A 1 73 ? 1.322 -6.531 -0.013 1 94 73 GLU A N 1
ATOM 594 C CA . GLU A 1 73 ? 2.227 -7.449 0.67 1 94 73 GLU A CA 1
ATOM 595 C C . GLU A 1 73 ? 2.828 -8.461 -0.304 1 94 73 GLU A C 1
ATOM 597 O O . GLU A 1 73 ? 4.023 -8.758 -0.237 1 94 73 GLU A O 1
ATOM 602 N N . LEU A 1 74 ? 1.992 -8.969 -1.111 1 96.81 74 LEU A N 1
ATOM 603 C CA . LEU A 1 74 ? 2.42 -9.93 -2.121 1 96.81 74 LEU A CA 1
ATOM 604 C C . LEU A 1 74 ? 3.51 -9.336 -3.008 1 96.81 74 LEU A C 1
ATOM 606 O O . LEU A 1 74 ? 4.559 -9.953 -3.205 1 96.81 74 LEU A O 1
ATOM 610 N N . MET A 1 75 ? 3.283 -8.125 -3.471 1 96.62 75 MET A N 1
ATOM 611 C CA . MET A 1 75 ? 4.207 -7.535 -4.438 1 96.62 75 MET A CA 1
ATOM 612 C C . MET A 1 75 ? 5.5 -7.102 -3.76 1 96.62 75 MET A C 1
ATOM 614 O O . MET A 1 75 ? 6.578 -7.184 -4.355 1 96.62 75 MET A O 1
ATOM 618 N N . LEU A 1 76 ? 5.434 -6.652 -2.521 1 93.94 76 LEU A N 1
ATOM 619 C CA . LEU A 1 76 ? 6.645 -6.301 -1.783 1 93.94 76 LEU A CA 1
ATOM 620 C C . LEU A 1 76 ? 7.504 -7.531 -1.532 1 93.94 76 LEU A C 1
ATOM 622 O O . LEU A 1 76 ? 8.727 -7.477 -1.667 1 93.94 76 LEU A O 1
ATOM 626 N N . ASN A 1 77 ? 6.887 -8.633 -1.154 1 93.75 77 ASN A N 1
ATOM 627 C CA . ASN A 1 77 ? 7.613 -9.883 -0.972 1 93.75 77 ASN A CA 1
ATOM 628 C C . ASN A 1 77 ? 8.195 -10.391 -2.287 1 93.75 77 ASN A C 1
ATOM 630 O O . ASN A 1 77 ? 9.312 -10.914 -2.316 1 93.75 77 ASN A O 1
ATOM 634 N N . ASN A 1 78 ? 7.367 -10.297 -3.318 1 95.62 78 ASN A N 1
ATOM 635 C CA . ASN A 1 78 ? 7.844 -10.672 -4.645 1 95.62 78 ASN A CA 1
ATOM 636 C C . ASN A 1 78 ? 9.094 -9.891 -5.035 1 95.62 78 ASN A C 1
ATOM 638 O O . ASN A 1 78 ? 10.055 -10.461 -5.562 1 95.62 78 ASN A O 1
ATOM 642 N N . ASP A 1 79 ? 9.094 -8.594 -4.82 1 92.38 79 ASP A N 1
ATOM 643 C CA . ASP A 1 79 ? 10.242 -7.75 -5.125 1 92.38 79 ASP A CA 1
ATOM 644 C C . ASP A 1 79 ? 11.484 -8.211 -4.359 1 92.38 79 ASP A C 1
ATOM 646 O O . ASP A 1 79 ? 12.586 -8.227 -4.902 1 92.38 79 ASP A O 1
ATOM 650 N N . LYS A 1 80 ? 11.297 -8.5 -3.162 1 90 80 LYS A N 1
ATOM 651 C CA . LYS A 1 80 ? 12.398 -9 -2.342 1 90 80 LYS A CA 1
ATOM 652 C C . LYS A 1 80 ? 12.969 -10.297 -2.906 1 90 80 LYS A C 1
ATOM 654 O O . LYS A 1 80 ? 14.18 -10.469 -2.994 1 90 80 LYS A O 1
ATOM 659 N N . GLU A 1 81 ? 12.062 -11.195 -3.188 1 90.88 81 GLU A N 1
ATOM 660 C CA . GLU A 1 81 ? 12.484 -12.477 -3.748 1 90.88 81 GLU A CA 1
ATOM 661 C C . GLU A 1 81 ? 13.258 -12.281 -5.047 1 90.88 81 GLU A C 1
ATOM 663 O O . GLU A 1 81 ? 14.281 -12.938 -5.273 1 90.88 81 GLU A O 1
ATOM 668 N N . LEU A 1 82 ? 12.797 -11.43 -5.867 1 92.81 82 LEU A N 1
ATOM 669 C CA . LEU A 1 82 ? 13.461 -11.172 -7.141 1 92.81 82 LEU A CA 1
ATOM 670 C C . LEU A 1 82 ? 14.828 -10.539 -6.926 1 92.81 82 LEU A C 1
ATOM 672 O O . LEU A 1 82 ? 15.789 -10.883 -7.617 1 92.81 82 LEU A O 1
ATOM 676 N N . ALA A 1 83 ? 14.906 -9.602 -6.02 1 87.06 83 ALA A N 1
ATOM 677 C CA . ALA A 1 83 ? 16.188 -8.984 -5.695 1 87.06 83 ALA A CA 1
ATOM 678 C C . ALA A 1 83 ? 17.188 -10.031 -5.207 1 87.06 83 ALA A C 1
ATOM 680 O O . ALA A 1 83 ? 18.375 -9.984 -5.555 1 87.06 83 ALA A O 1
ATOM 681 N N . PHE A 1 84 ? 16.734 -10.898 -4.387 1 87.06 84 PHE A N 1
ATOM 682 C CA . PHE A 1 84 ? 17.562 -11.969 -3.85 1 87.06 84 PHE A CA 1
ATOM 683 C C . PHE A 1 84 ? 18.062 -12.883 -4.965 1 87.06 84 PHE A C 1
ATOM 685 O O . PHE A 1 84 ? 19.25 -13.211 -5.023 1 87.06 84 PHE A O 1
ATOM 692 N N . ARG A 1 85 ? 17.234 -13.172 -5.867 1 88.19 85 ARG A N 1
ATOM 693 C CA . ARG A 1 85 ? 17.594 -14.055 -6.973 1 88.19 85 ARG A CA 1
ATOM 694 C C . ARG A 1 85 ? 18.578 -13.375 -7.922 1 88.19 85 ARG A C 1
ATOM 696 O O . ARG A 1 85 ? 19.5 -14.016 -8.43 1 88.19 85 ARG A O 1
ATOM 703 N N . ASN A 1 86 ? 18.328 -12.164 -8.195 1 85.94 86 ASN A N 1
ATOM 704 C CA . ASN A 1 86 ? 19.203 -11.414 -9.086 1 85.94 86 ASN A CA 1
ATOM 705 C C . ASN A 1 86 ? 20.594 -11.234 -8.484 1 85.94 86 ASN A C 1
ATOM 707 O O . ASN A 1 86 ? 21.594 -11.242 -9.211 1 85.94 86 ASN A O 1
ATOM 711 N N . ALA A 1 87 ? 20.594 -11.086 -7.211 1 82.38 87 ALA A N 1
ATOM 712 C CA . ALA A 1 87 ? 21.875 -10.938 -6.527 1 82.38 87 ALA A CA 1
ATOM 713 C C . ALA A 1 87 ? 22.656 -12.242 -6.562 1 82.38 87 ALA A C 1
ATOM 715 O O . ALA A 1 87 ? 23.891 -12.234 -6.629 1 82.38 87 ALA A O 1
ATOM 716 N N . LYS A 1 88 ? 22.016 -13.289 -6.551 1 78 88 LYS A N 1
ATOM 717 C CA . LYS A 1 88 ? 22.672 -14.594 -6.582 1 78 88 LYS A CA 1
ATOM 718 C C . LYS A 1 88 ? 23.266 -14.875 -7.961 1 78 88 LYS A C 1
ATOM 720 O O . LYS A 1 88 ? 24.297 -15.547 -8.07 1 78 88 LYS A O 1
ATOM 725 N N . PHE A 1 89 ? 22.562 -14.375 -8.961 1 72.56 89 PHE A N 1
ATOM 726 C CA . PHE A 1 89 ? 23.062 -14.625 -10.312 1 72.56 89 PHE A CA 1
ATOM 727 C C . PHE A 1 89 ? 24.266 -13.734 -10.617 1 72.56 89 PHE A C 1
ATOM 729 O O . PHE A 1 89 ? 25.094 -14.086 -11.453 1 72.56 89 PHE A O 1
ATOM 736 N N . ILE A 1 90 ? 24.391 -12.625 -9.906 1 60.5 90 ILE A N 1
ATOM 737 C CA . ILE A 1 90 ? 25.531 -11.758 -10.141 1 60.5 90 ILE A CA 1
ATOM 738 C C . ILE A 1 90 ? 26.734 -12.25 -9.336 1 60.5 90 ILE A C 1
ATOM 740 O O . ILE A 1 90 ? 27.875 -12.039 -9.727 1 60.5 90 ILE A O 1
ATOM 744 N N . ALA A 1 91 ? 26.516 -12.898 -8.352 1 47.72 91 ALA A N 1
ATOM 745 C CA . ALA A 1 91 ? 27.672 -13.445 -7.645 1 47.72 91 ALA A CA 1
ATOM 746 C C . ALA A 1 91 ? 28.156 -14.734 -8.312 1 47.72 91 ALA A C 1
ATOM 748 O O . ALA A 1 91 ? 27.344 -15.562 -8.734 1 47.72 91 ALA A O 1
ATOM 749 N N . MET B 1 1 ? 22.531 -12.898 2.768 1 44.03 1 MET B N 1
ATOM 750 C CA . MET B 1 1 ? 21.172 -13.172 3.201 1 44.03 1 MET B CA 1
ATOM 751 C C . MET B 1 1 ? 20.203 -12.141 2.629 1 44.03 1 MET B C 1
ATOM 753 O O . MET B 1 1 ? 20.578 -11 2.375 1 44.03 1 MET B O 1
ATOM 757 N N . PRO B 1 2 ? 19.25 -12.711 1.994 1 54.03 2 PRO B N 1
ATOM 758 C CA . PRO B 1 2 ? 18.344 -11.711 1.43 1 54.03 2 PRO B CA 1
ATOM 759 C C . PRO B 1 2 ? 18 -10.602 2.422 1 54.03 2 PRO B C 1
ATOM 761 O O . PRO B 1 2 ? 17.969 -10.844 3.633 1 54.03 2 PRO B O 1
ATOM 764 N N . GLN B 1 3 ? 18.219 -9.445 2.043 1 61.19 3 GLN B N 1
ATOM 765 C CA . GLN B 1 3 ? 17.859 -8.312 2.889 1 61.19 3 GLN B CA 1
ATOM 766 C C . GLN B 1 3 ? 16.469 -8.484 3.5 1 61.19 3 GLN B C 1
ATOM 768 O O . GLN B 1 3 ? 15.547 -8.953 2.83 1 61.19 3 GLN B O 1
ATOM 773 N N . ASP B 1 4 ? 16.453 -8.43 4.793 1 79.75 4 ASP B N 1
ATOM 774 C CA . ASP B 1 4 ? 15.219 -8.523 5.562 1 79.75 4 ASP B CA 1
ATOM 775 C C . ASP B 1 4 ? 14.188 -7.508 5.062 1 79.75 4 ASP B C 1
ATOM 777 O O . ASP B 1 4 ? 14.531 -6.363 4.754 1 79.75 4 ASP B O 1
ATOM 781 N N . LEU B 1 5 ? 12.953 -7.988 4.68 1 83.38 5 LEU B N 1
ATOM 782 C CA . LEU B 1 5 ? 11.859 -7.137 4.238 1 83.38 5 LEU B CA 1
ATOM 783 C C . LEU B 1 5 ? 11.742 -5.895 5.117 1 83.38 5 LEU B C 1
ATOM 785 O O . LEU B 1 5 ? 11.406 -4.812 4.633 1 83.38 5 LEU B O 1
ATOM 789 N N . LYS B 1 6 ? 12.164 -6.055 6.359 1 81.44 6 LYS B N 1
ATOM 790 C CA . LYS B 1 6 ? 12.031 -4.977 7.336 1 81.44 6 LYS B CA 1
ATOM 791 C C . LYS B 1 6 ? 12.977 -3.82 7.012 1 81.44 6 LYS B C 1
ATOM 793 O O . LYS B 1 6 ? 12.758 -2.693 7.465 1 81.44 6 LYS B O 1
ATOM 798 N N . ASN B 1 7 ? 13.93 -4.129 6.176 1 84.81 7 ASN B N 1
ATOM 799 C CA . ASN B 1 7 ? 14.891 -3.086 5.828 1 84.81 7 ASN B CA 1
ATOM 800 C C . ASN B 1 7 ? 14.617 -2.516 4.438 1 84.81 7 ASN B C 1
ATOM 802 O O . ASN B 1 7 ? 15.32 -1.615 3.982 1 84.81 7 ASN B O 1
ATOM 806 N N . ALA B 1 8 ? 13.562 -3.041 3.848 1 88.25 8 ALA B N 1
ATOM 807 C CA . ALA B 1 8 ? 13.25 -2.607 2.488 1 88.25 8 ALA B CA 1
ATOM 808 C C . ALA B 1 8 ? 12.523 -1.267 2.494 1 88.25 8 ALA B C 1
ATOM 810 O O . ALA B 1 8 ? 11.758 -0.972 3.416 1 88.25 8 ALA B O 1
ATOM 811 N N . HIS B 1 9 ? 12.859 -0.435 1.463 1 91 9 HIS B N 1
ATOM 812 C CA . HIS B 1 9 ? 12.219 0.858 1.251 1 91 9 HIS B CA 1
ATOM 813 C C . HIS B 1 9 ? 11.609 0.949 -0.145 1 91 9 HIS B C 1
ATOM 815 O O . HIS B 1 9 ? 12.203 0.476 -1.117 1 91 9 HIS B O 1
ATOM 821 N N . TYR B 1 10 ? 10.461 1.608 -0.162 1 92.12 10 TYR B N 1
ATOM 822 C CA . TYR B 1 10 ? 9.727 1.677 -1.42 1 92.12 10 TYR B CA 1
ATOM 823 C C . TYR B 1 10 ? 9.344 3.115 -1.752 1 92.12 10 TYR B C 1
ATOM 825 O O . TYR B 1 10 ? 8.945 3.877 -0.869 1 92.12 10 TYR B O 1
ATOM 833 N N . SER B 1 11 ? 9.602 3.389 -3.01 1 92.75 11 SER B N 1
ATOM 834 C CA . SER B 1 11 ? 9.297 4.75 -3.436 1 92.75 11 SER B CA 1
ATOM 835 C C . SER B 1 11 ? 7.797 4.965 -3.58 1 92.75 11 SER B C 1
ATOM 837 O O . SER B 1 11 ? 7.043 4.008 -3.77 1 92.75 11 SER B O 1
ATOM 839 N N . TYR B 1 12 ? 7.398 6.227 -3.479 1 90.19 12 TYR B N 1
ATOM 840 C CA . TYR B 1 12 ? 6.008 6.59 -3.729 1 90.19 12 TYR B CA 1
ATOM 841 C C . TYR B 1 12 ? 5.566 6.129 -5.113 1 90.19 12 TYR B C 1
ATOM 843 O O . TYR B 1 12 ? 4.469 5.586 -5.27 1 90.19 12 TYR B O 1
ATOM 851 N N . ASP B 1 13 ? 6.441 6.398 -6.156 1 91.81 13 ASP B N 1
ATOM 852 C CA . ASP B 1 13 ? 6.102 6.031 -7.527 1 91.81 13 ASP B CA 1
ATOM 853 C C . ASP B 1 13 ? 5.805 4.539 -7.641 1 91.81 13 ASP B C 1
ATOM 855 O O . ASP B 1 13 ? 4.879 4.137 -8.344 1 91.81 13 ASP B O 1
ATOM 859 N N . TYR B 1 14 ? 6.562 3.795 -6.996 1 93.19 14 TYR B N 1
ATOM 860 C CA . TYR B 1 14 ? 6.344 2.354 -7.02 1 93.19 14 TYR B CA 1
ATOM 861 C C . TYR B 1 14 ? 5.004 1.992 -6.383 1 93.19 14 TYR B C 1
ATOM 863 O O . TYR B 1 14 ? 4.203 1.271 -6.98 1 93.19 14 TYR B O 1
ATOM 871 N N . LEU B 1 15 ? 4.715 2.459 -5.191 1 93.44 15 LEU B N 1
ATOM 872 C CA . LEU B 1 15 ? 3.486 2.158 -4.465 1 93.44 15 LEU B CA 1
ATOM 873 C C . LEU B 1 15 ? 2.268 2.656 -5.234 1 93.44 15 LEU B C 1
ATOM 875 O O . LEU B 1 15 ? 1.251 1.963 -5.312 1 93.44 15 LEU B O 1
ATOM 879 N N . HIS B 1 16 ? 2.445 3.805 -5.812 1 90.94 16 HIS B N 1
ATOM 880 C CA . HIS B 1 16 ? 1.388 4.344 -6.66 1 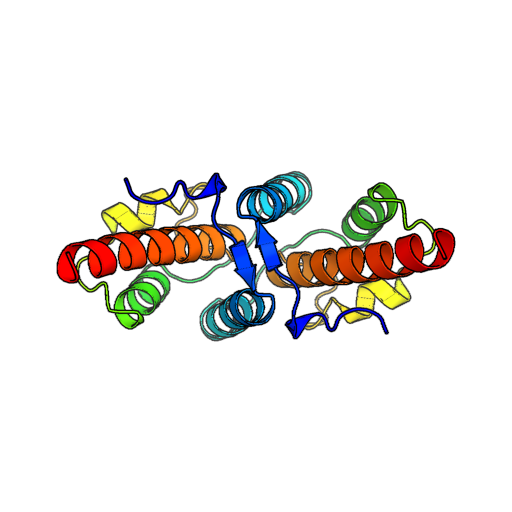90.94 16 HIS B CA 1
ATOM 881 C C . HIS B 1 16 ? 1.142 3.447 -7.867 1 90.94 16 HIS B C 1
ATOM 883 O O . HIS B 1 16 ? -0.007 3.24 -8.273 1 90.94 16 HIS B O 1
ATOM 889 N N . GLY B 1 17 ? 2.148 2.943 -8.43 1 91.88 17 GLY B N 1
ATOM 890 C CA . GLY B 1 17 ? 2.021 2.02 -9.547 1 91.88 17 GLY B CA 1
ATOM 891 C C . GLY B 1 17 ? 1.296 0.739 -9.188 1 91.88 17 GLY B C 1
ATOM 892 O O . GLY B 1 17 ? 0.53 0.204 -9.992 1 91.88 17 GLY B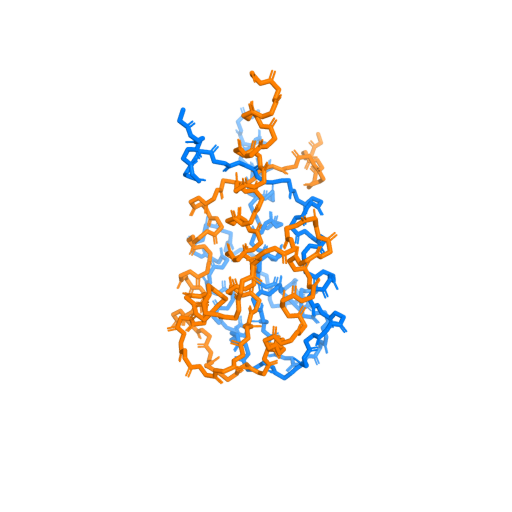 O 1
ATOM 893 N N . LEU B 1 18 ? 1.582 0.22 -7.992 1 93.5 18 LEU B N 1
ATOM 894 C CA . LEU B 1 18 ? 0.869 -0.969 -7.539 1 93.5 18 LEU B CA 1
ATOM 895 C C . LEU B 1 18 ? -0.632 -0.711 -7.473 1 93.5 18 LEU B C 1
ATOM 89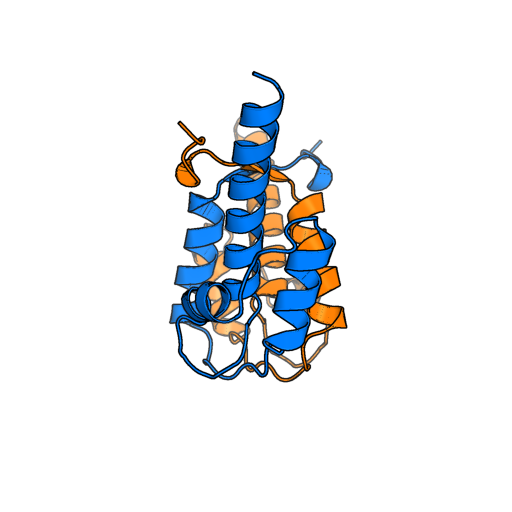7 O O . LEU B 1 18 ? -1.431 -1.555 -7.887 1 93.5 18 LEU B O 1
ATOM 901 N N . ARG B 1 19 ? -1.045 0.44 -6.945 1 91 19 ARG B N 1
ATOM 902 C CA . ARG B 1 19 ? -2.453 0.814 -6.879 1 91 19 ARG B CA 1
ATOM 903 C C . ARG B 1 19 ? -3.086 0.826 -8.266 1 91 19 ARG B C 1
ATOM 905 O O . ARG B 1 19 ? -4.16 0.258 -8.469 1 91 19 ARG B O 1
ATOM 912 N N . GLU B 1 20 ? -2.4 1.47 -9.219 1 89.31 20 GLU B N 1
ATOM 913 C CA . GLU B 1 20 ? -2.934 1.562 -10.578 1 89.31 20 GLU B CA 1
ATOM 914 C C . GLU B 1 20 ? -3.141 0.177 -11.18 1 89.31 20 GLU B C 1
ATOM 916 O O . GLU B 1 20 ? -4.18 -0.092 -11.781 1 89.31 20 GLU B O 1
ATOM 921 N N . LYS B 1 21 ? -2.17 -0.651 -11.039 1 91.25 21 LYS B N 1
ATOM 922 C CA . LYS B 1 21 ? -2.27 -2.006 -11.578 1 91.25 21 LYS B CA 1
ATOM 923 C C . LYS B 1 21 ? -3.404 -2.779 -10.906 1 91.25 21 LYS B C 1
ATOM 925 O O . LYS B 1 21 ? -4.172 -3.473 -11.578 1 91.25 21 LYS B O 1
ATOM 930 N N . TYR B 1 22 ? -3.477 -2.664 -9.664 1 91.75 22 TYR B N 1
ATOM 931 C CA . TYR B 1 22 ? -4.523 -3.352 -8.914 1 91.75 22 TYR B CA 1
ATOM 932 C C . TYR B 1 22 ? -5.906 -2.898 -9.367 1 91.75 22 TYR B C 1
ATOM 934 O O . TYR B 1 22 ? -6.781 -3.725 -9.633 1 91.75 22 TYR B O 1
ATOM 942 N N . GLU B 1 23 ? -6.16 -1.625 -9.383 1 84.5 23 GLU B N 1
ATOM 943 C CA . GLU B 1 23 ? -7.473 -1.068 -9.695 1 84.5 23 GLU B CA 1
ATOM 944 C C . GLU B 1 23 ? -7.934 -1.497 -11.086 1 84.5 23 GLU B C 1
ATOM 946 O O . GLU B 1 23 ? -9.133 -1.665 -11.32 1 84.5 23 GLU B O 1
ATOM 951 N N . LYS B 1 24 ? -7.031 -1.709 -11.953 1 86.81 24 LYS B N 1
ATOM 952 C CA . LYS B 1 24 ? -7.371 -2.141 -13.305 1 86.81 24 LYS B CA 1
ATOM 953 C C . LYS B 1 24 ? -7.902 -3.572 -13.305 1 86.81 24 LYS B C 1
ATOM 955 O O . LYS B 1 24 ? -8.688 -3.945 -14.18 1 86.81 24 LYS B O 1
ATOM 960 N N . SER B 1 25 ? -7.539 -4.391 -12.344 1 87.62 25 SER B N 1
ATOM 961 C CA . SER B 1 25 ? -7.852 -5.812 -12.367 1 87.62 25 SER B CA 1
ATOM 962 C C . SER B 1 25 ? -8.914 -6.16 -11.328 1 87.62 25 SER B C 1
ATOM 964 O O . SER B 1 25 ? -9.562 -7.203 -11.422 1 87.62 25 SER B O 1
ATOM 966 N N . ALA B 1 26 ? -8.922 -5.41 -10.242 1 82.62 26 ALA B N 1
ATOM 967 C CA . ALA B 1 26 ? -9.812 -5.73 -9.125 1 82.62 26 ALA B CA 1
ATOM 968 C C . ALA B 1 26 ? -11.25 -5.332 -9.438 1 82.62 26 ALA B C 1
ATOM 970 O O . ALA B 1 26 ? -11.484 -4.32 -10.102 1 82.62 26 ALA B O 1
ATOM 971 N N . GLN B 1 27 ? -12.086 -6.164 -8.938 1 75.12 27 GLN B N 1
ATOM 972 C CA . GLN B 1 27 ? -13.5 -5.816 -9.023 1 75.12 27 GLN B CA 1
ATOM 973 C C . GLN B 1 27 ? -13.867 -4.766 -7.977 1 75.12 27 GLN B C 1
ATOM 975 O O . GLN B 1 27 ? -13.234 -4.68 -6.926 1 75.12 27 GLN B O 1
ATOM 980 N N . ASP B 1 28 ? -14.617 -3.76 -8.281 1 62.41 28 ASP B N 1
ATOM 981 C CA . ASP B 1 28 ? -14.867 -2.469 -7.645 1 62.41 28 ASP B CA 1
ATOM 982 C C . ASP B 1 28 ? -15.625 -2.643 -6.328 1 62.41 28 ASP B C 1
ATOM 984 O O . ASP B 1 28 ? -15.734 -1.699 -5.543 1 62.41 28 ASP B O 1
ATOM 988 N N . PHE B 1 29 ? -15.867 -3.803 -5.957 1 69.38 29 PHE B N 1
ATOM 989 C CA . PHE B 1 29 ? -16.719 -3.668 -4.781 1 69.38 29 PHE B CA 1
ATOM 990 C C . PHE B 1 29 ? -15.891 -3.738 -3.504 1 69.38 29 PHE B C 1
ATOM 992 O O . PHE B 1 29 ? -15.273 -4.762 -3.217 1 69.38 29 PHE B O 1
ATOM 999 N N . CYS B 1 30 ? -15.617 -2.615 -2.824 1 74.69 30 CYS B N 1
ATOM 1000 C CA . CYS B 1 30 ? -14.945 -2.561 -1.53 1 74.69 30 CYS B CA 1
ATOM 1001 C C . CYS B 1 30 ? -15.703 -1.652 -0.564 1 74.69 30 CYS B C 1
ATOM 1003 O O . CYS B 1 30 ? -15.984 -0.497 -0.886 1 74.69 30 CYS B O 1
ATOM 1005 N N . ARG B 1 31 ? -16.234 -2.348 0.502 1 81.31 31 ARG B N 1
ATOM 1006 C CA . ARG B 1 31 ? -16.641 -1.505 1.62 1 81.31 31 ARG B CA 1
ATOM 1007 C C . ARG B 1 31 ? -15.445 -1.107 2.479 1 81.31 31 ARG B C 1
ATOM 1009 O O . ARG B 1 31 ? -14.922 -1.923 3.242 1 81.31 31 ARG B O 1
ATOM 1016 N N . GLY B 1 32 ? -14.992 0.056 2.252 1 86.81 32 GLY B N 1
ATOM 1017 C CA . GLY B 1 32 ? -13.797 0.542 2.92 1 86.81 32 GLY B CA 1
ATOM 1018 C C . GLY B 1 32 ? -14.086 1.227 4.242 1 86.81 32 GLY B C 1
ATOM 1019 O O . GLY B 1 32 ? -15.102 0.946 4.883 1 86.81 32 GLY B O 1
ATOM 1020 N N . MET B 1 33 ? -13.062 1.883 4.727 1 92.31 33 MET B N 1
ATOM 1021 C CA . MET B 1 33 ? -13.172 2.656 5.961 1 92.31 33 MET B CA 1
ATOM 1022 C C . MET B 1 33 ? -14.109 3.85 5.77 1 92.31 33 MET B C 1
ATOM 1024 O O . MET B 1 33 ? -14.117 4.469 4.707 1 92.31 33 MET B O 1
ATOM 1028 N N . THR B 1 34 ? -14.867 4.141 6.844 1 93.5 34 THR B N 1
ATOM 1029 C CA . THR B 1 34 ? -15.734 5.316 6.785 1 93.5 34 THR B CA 1
ATOM 1030 C C . THR B 1 34 ? -14.906 6.598 6.773 1 93.5 34 THR B C 1
ATOM 1032 O O . THR B 1 34 ? -13.742 6.59 7.18 1 93.5 34 THR B O 1
ATOM 1035 N N . PHE B 1 35 ? -15.539 7.629 6.297 1 96.12 35 PHE B N 1
ATOM 1036 C CA . PHE B 1 35 ? -14.875 8.93 6.336 1 96.12 35 PHE B CA 1
ATOM 1037 C C . PHE B 1 35 ? -14.508 9.305 7.766 1 96.12 35 PHE B C 1
ATOM 1039 O O . PHE B 1 35 ? -13.438 9.859 8.016 1 96.12 35 PHE B O 1
ATOM 1046 N N . GLU B 1 36 ? -15.391 8.984 8.68 1 96.06 36 GLU B N 1
ATOM 1047 C CA . GLU B 1 36 ? -15.148 9.305 10.086 1 96.06 36 GLU B CA 1
ATOM 1048 C C . GLU B 1 36 ? -13.898 8.609 10.602 1 96.06 36 GLU B C 1
ATOM 1050 O O . GLU B 1 36 ? -13.07 9.234 11.281 1 96.06 36 GLU B O 1
ATOM 1055 N N . ASP B 1 37 ? -13.742 7.398 10.297 1 96.12 37 ASP B N 1
ATOM 1056 C CA . ASP B 1 37 ? -12.578 6.648 10.75 1 96.12 37 ASP B CA 1
ATOM 1057 C C . ASP B 1 37 ? -11.305 7.168 10.094 1 96.12 37 ASP B C 1
ATOM 1059 O O . ASP B 1 37 ? -10.258 7.266 10.742 1 96.12 37 ASP B O 1
ATOM 1063 N N . ALA B 1 38 ? -11.391 7.453 8.773 1 97 38 ALA B N 1
ATOM 1064 C CA . ALA B 1 38 ? -10.234 8 8.078 1 97 38 ALA B CA 1
ATOM 1065 C C . ALA B 1 38 ? -9.805 9.336 8.68 1 97 38 ALA B C 1
ATOM 1067 O O . ALA B 1 38 ? -8.617 9.57 8.898 1 97 38 ALA B O 1
ATOM 1068 N N . LEU B 1 39 ? -10.789 10.164 8.977 1 97.62 39 LEU B N 1
ATOM 1069 C CA . LEU B 1 39 ? -10.5 11.445 9.609 1 97.62 39 LEU B CA 1
ATOM 1070 C C . LEU B 1 39 ? -9.852 11.242 10.969 1 97.62 39 LEU B C 1
ATOM 1072 O O . LEU B 1 39 ? -8.883 11.922 11.305 1 97.62 39 LEU B O 1
ATOM 1076 N N . ALA B 1 40 ? -10.367 10.32 11.711 1 96.69 40 ALA B N 1
ATOM 1077 C CA . ALA B 1 40 ? -9.82 10.023 13.031 1 96.69 40 ALA B CA 1
ATOM 1078 C C . ALA B 1 40 ? -8.367 9.547 12.922 1 96.69 40 ALA B C 1
ATOM 1080 O O . ALA B 1 40 ? -7.531 9.906 13.758 1 96.69 40 ALA B O 1
ATOM 1081 N N . HIS B 1 41 ? -8.078 8.773 11.961 1 97 41 HIS B N 1
ATOM 1082 C CA . HIS B 1 41 ? -6.723 8.281 11.766 1 97 41 HIS B CA 1
ATOM 1083 C C . HIS B 1 41 ? -5.766 9.422 11.438 1 97 41 HIS B C 1
ATOM 1085 O O . HIS B 1 41 ? -4.68 9.508 12.016 1 97 41 HIS B O 1
ATOM 1091 N N . VAL B 1 42 ? -6.148 10.297 10.523 1 97.5 42 VAL B N 1
ATOM 1092 C CA . VAL B 1 42 ? -5.312 11.445 10.203 1 97.5 42 VAL B CA 1
ATOM 1093 C C . VAL B 1 42 ? -5.113 12.312 11.445 1 97.5 42 VAL B C 1
ATOM 1095 O O . VAL B 1 42 ? -3.99 12.711 11.758 1 97.5 42 VAL B O 1
ATOM 1098 N N . ASN B 1 43 ? -6.184 12.547 12.188 1 97.12 43 ASN B N 1
ATOM 1099 C CA . ASN B 1 43 ? -6.113 13.359 13.398 1 97.12 43 ASN B CA 1
ATOM 1100 C C . ASN B 1 43 ? -5.168 12.758 14.43 1 97.12 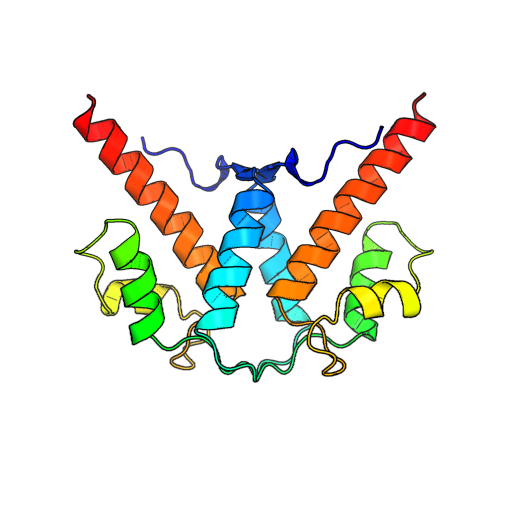43 ASN B C 1
ATOM 1102 O O . ASN B 1 43 ? -4.473 13.484 15.141 1 97.12 43 ASN B O 1
ATOM 1106 N N . SER B 1 44 ? -5.121 11.531 14.484 1 96.44 44 SER B N 1
ATOM 1107 C CA . SER B 1 44 ? -4.297 10.836 15.469 1 96.44 44 SER B CA 1
ATOM 1108 C C . SER B 1 44 ? -2.812 11.047 15.195 1 96.44 44 SER B C 1
ATOM 1110 O O . SER B 1 44 ? -1.975 10.797 16.062 1 96.44 44 SER B O 1
ATOM 1112 N N . THR B 1 45 ? -2.467 11.422 14.039 1 96.38 45 THR B N 1
ATOM 1113 C CA . THR B 1 45 ? -1.066 11.68 13.719 1 96.38 45 THR B CA 1
ATOM 1114 C C . THR B 1 45 ? -0.652 13.07 14.172 1 96.38 45 THR B C 1
ATOM 1116 O O . THR B 1 45 ? 0.52 13.445 14.07 1 96.38 45 THR B O 1
ATOM 1119 N N . GLY B 1 46 ? -1.591 13.898 14.555 1 95.81 46 GLY B N 1
ATOM 1120 C CA . GLY B 1 46 ? -1.307 15.25 15.008 1 95.81 46 GLY B CA 1
ATOM 1121 C C . GLY B 1 46 ? -1.878 16.312 14.094 1 95.81 46 GLY B C 1
ATOM 1122 O O . GLY B 1 46 ? -1.852 17.5 14.422 1 95.81 46 GLY B O 1
ATOM 1123 N N . ARG B 1 47 ? -2.301 15.969 12.938 1 96.56 47 ARG B N 1
ATOM 1124 C CA . ARG B 1 47 ? -2.928 16.906 12.016 1 96.56 47 ARG B CA 1
ATOM 1125 C C . ARG B 1 47 ? -4.41 17.078 12.328 1 96.56 47 ARG B C 1
ATOM 1127 O O . ARG B 1 47 ? -5.262 16.484 11.656 1 96.56 47 ARG B O 1
ATOM 1134 N N . THR B 1 48 ? -4.797 17.969 13.164 1 95.81 48 THR B N 1
ATOM 1135 C CA . THR B 1 48 ? -6.145 18.109 13.703 1 95.81 48 THR B CA 1
ATOM 1136 C C . THR B 1 48 ? -6.969 19.062 12.859 1 95.81 48 THR B C 1
ATOM 1138 O O . THR B 1 48 ? -8.172 19.234 13.094 1 95.81 48 THR B O 1
ATOM 1141 N N . ASP B 1 49 ? -6.348 19.625 11.859 1 96.5 49 ASP B N 1
ATOM 1142 C CA . ASP B 1 49 ? -7.039 20.594 11.016 1 96.5 49 ASP B CA 1
ATOM 1143 C C . ASP B 1 49 ? -7.457 19.969 9.688 1 96.5 49 ASP B C 1
ATOM 1145 O O . ASP B 1 49 ? -7.871 20.688 8.766 1 96.5 49 ASP B O 1
ATOM 1149 N N . PHE B 1 50 ? -7.246 18.75 9.5 1 97.44 50 PHE B N 1
ATOM 1150 C CA . PHE B 1 50 ? -7.652 18.031 8.297 1 97.44 50 PHE B CA 1
ATOM 1151 C C . PHE B 1 50 ? -9.164 17.891 8.234 1 97.44 50 PHE B C 1
ATOM 1153 O O . PHE B 1 50 ? -9.773 17.281 9.125 1 97.44 50 PHE B O 1
ATOM 1160 N N . THR B 1 51 ? -9.805 18.406 7.184 1 97.5 51 THR B N 1
ATOM 1161 C CA . THR B 1 51 ? -11.258 18.5 7.117 1 97.5 51 THR B CA 1
ATOM 1162 C C . THR B 1 51 ? -11.836 17.359 6.273 1 97.5 51 THR B C 1
ATOM 1164 O O . THR B 1 51 ? -11.109 16.703 5.527 1 97.5 51 THR B O 1
ATOM 1167 N N . ARG B 1 52 ? -13.141 17.172 6.367 1 97.19 52 ARG B N 1
ATOM 1168 C CA . ARG B 1 52 ? -13.844 16.188 5.539 1 97.19 52 ARG B CA 1
ATOM 1169 C C . ARG B 1 52 ? -13.703 16.531 4.059 1 97.19 52 ARG B C 1
ATOM 1171 O O . ARG B 1 52 ? -13.594 15.633 3.221 1 97.19 52 ARG B O 1
ATOM 1178 N N . GLU B 1 53 ? -13.75 17.828 3.756 1 96.81 53 GLU B N 1
ATOM 1179 C CA . GLU B 1 53 ? -13.602 18.266 2.371 1 96.81 53 GLU B CA 1
ATOM 1180 C C . GLU B 1 53 ? -12.258 17.812 1.796 1 96.81 53 GLU B C 1
ATOM 1182 O O . GLU B 1 53 ? -12.188 17.375 0.647 1 96.81 53 GLU B O 1
ATOM 1187 N N . GLN B 1 54 ? -11.156 17.969 2.559 1 97.69 54 GLN B N 1
ATOM 1188 C CA . GLN B 1 54 ? -9.836 17.516 2.117 1 97.69 54 GLN B CA 1
ATOM 1189 C C . GLN B 1 54 ? -9.812 16 1.944 1 97.69 54 GLN B C 1
ATOM 1191 O O . GLN B 1 54 ? -9.219 15.5 0.989 1 97.69 54 GLN B O 1
ATOM 1196 N N . LEU B 1 55 ? -10.5 15.312 2.859 1 97.88 55 LEU B N 1
ATOM 1197 C CA . LEU B 1 55 ? -10.555 13.859 2.809 1 97.88 55 LEU B CA 1
ATOM 1198 C C . LEU B 1 55 ? -11.242 13.383 1.534 1 97.88 55 LEU B C 1
ATOM 1200 O O . LEU B 1 55 ? -10.844 12.375 0.945 1 97.88 55 LEU B O 1
ATOM 1204 N N . GLU B 1 56 ? -12.297 14.078 1.073 1 96.94 56 GLU B N 1
ATOM 1205 C CA . GLU B 1 56 ? -13.094 13.695 -0.09 1 96.94 56 GLU B CA 1
ATOM 1206 C C . GLU B 1 56 ? -12.242 13.664 -1.354 1 96.94 56 GLU B C 1
ATOM 1208 O O . GLU B 1 56 ? -12.555 12.945 -2.307 1 96.94 56 GLU B O 1
ATOM 1213 N N . ALA B 1 57 ? -11.133 14.43 -1.371 1 96 57 ALA B N 1
ATOM 1214 C CA . ALA B 1 57 ? -10.227 14.43 -2.518 1 96 57 ALA B CA 1
ATOM 1215 C C . ALA B 1 57 ? -9.547 13.07 -2.68 1 96 57 ALA B C 1
ATOM 1217 O O . ALA B 1 57 ? -9.078 12.727 -3.768 1 96 57 ALA B O 1
ATOM 1218 N N . PHE B 1 58 ? -9.539 12.328 -1.642 1 95.06 58 PHE B N 1
ATOM 1219 C CA . PHE B 1 58 ? -8.867 11.031 -1.678 1 95.06 58 PHE B CA 1
ATOM 1220 C C . PHE B 1 58 ? -9.852 9.914 -1.992 1 95.06 58 PHE B C 1
ATOM 1222 O O . PHE B 1 58 ? -9.453 8.781 -2.258 1 95.06 58 PHE B O 1
ATOM 1229 N N . ASP B 1 59 ? -11.188 10.156 -1.883 1 93.69 59 ASP B N 1
ATOM 1230 C CA . ASP B 1 59 ? -12.211 9.25 -2.395 1 93.69 59 ASP B CA 1
ATOM 1231 C C . ASP B 1 59 ? -12.328 9.352 -3.912 1 93.69 59 ASP B C 1
ATOM 1233 O O . ASP B 1 59 ? -13.297 9.898 -4.434 1 93.69 59 ASP B O 1
ATOM 1237 N N . THR B 1 60 ? -11.406 8.742 -4.566 1 89.25 60 THR B N 1
ATOM 1238 C CA . THR B 1 60 ? -11.227 8.969 -5.996 1 89.25 60 THR B CA 1
ATOM 1239 C C . THR B 1 60 ? -12.344 8.305 -6.793 1 89.25 60 THR B C 1
ATOM 1241 O O . THR B 1 60 ? -12.672 8.75 -7.898 1 89.25 60 THR B O 1
ATOM 1244 N N . ASN B 1 61 ? -12.906 7.199 -6.305 1 85.75 61 ASN B N 1
ATOM 1245 C CA . ASN B 1 61 ? -13.984 6.543 -7.039 1 85.75 61 ASN B CA 1
ATOM 1246 C C . ASN B 1 61 ? -15.359 7.027 -6.57 1 85.75 61 ASN B C 1
ATOM 1248 O O . ASN B 1 61 ? -16.391 6.52 -7.023 1 85.75 61 ASN B O 1
ATOM 1252 N N . HIS B 1 62 ? -15.422 7.953 -5.598 1 91 62 HIS B N 1
ATOM 1253 C CA . HIS B 1 62 ? -16.609 8.672 -5.133 1 91 62 HIS B CA 1
ATOM 1254 C C . HIS B 1 62 ? -17.672 7.707 -4.637 1 91 62 HIS B C 1
ATOM 1256 O O . HIS B 1 62 ? -18.844 7.848 -4.988 1 91 62 HIS B O 1
ATOM 1262 N N . ASP B 1 63 ? -17.312 6.66 -3.914 1 87.81 63 ASP B N 1
ATOM 1263 C CA . ASP B 1 63 ? -18.266 5.684 -3.393 1 87.81 63 ASP B CA 1
ATOM 1264 C C . ASP B 1 63 ? -18.578 5.953 -1.921 1 87.81 63 ASP B C 1
ATOM 1266 O O . ASP B 1 63 ? -19.266 5.168 -1.272 1 87.81 63 ASP B O 1
ATOM 1270 N N . GLY B 1 64 ? -18.031 7.016 -1.332 1 89.94 64 GLY B N 1
ATOM 1271 C CA . GLY B 1 64 ? -18.344 7.445 0.022 1 89.94 64 GLY B CA 1
ATOM 1272 C C . GLY B 1 64 ? -17.594 6.668 1.085 1 89.94 64 GLY B C 1
ATOM 1273 O O . GLY B 1 64 ? -17.953 6.715 2.264 1 89.94 64 GLY B O 1
ATOM 1274 N N . SER B 1 65 ? -16.578 5.941 0.665 1 91.5 65 SER B N 1
ATOM 1275 C CA . SER B 1 65 ? -15.711 5.188 1.571 1 91.5 65 SER B CA 1
ATOM 1276 C C . SER B 1 65 ? -14.25 5.25 1.13 1 91.5 65 SER B C 1
ATOM 1278 O O . SER B 1 65 ? -13.953 5.68 0.014 1 91.5 65 SER B O 1
ATOM 1280 N N . ILE B 1 66 ? -13.336 4.918 2.016 1 92.62 66 ILE B N 1
ATOM 1281 C CA . ILE B 1 66 ? -11.906 4.941 1.74 1 92.62 66 ILE B CA 1
ATOM 1282 C C . ILE B 1 66 ? -11.367 3.516 1.688 1 92.62 66 ILE B C 1
ATOM 1284 O O . ILE B 1 66 ? -11.203 2.867 2.725 1 92.62 66 ILE B O 1
ATOM 1288 N N . ASN B 1 67 ? -11.156 3.002 0.497 1 90.12 67 ASN B N 1
ATOM 1289 C CA . ASN B 1 67 ? -10.523 1.692 0.385 1 90.12 67 ASN B CA 1
ATOM 1290 C C . ASN B 1 67 ? -9.031 1.761 0.7 1 90.12 67 ASN B C 1
ATOM 1292 O O . ASN B 1 67 ? -8.492 2.844 0.923 1 90.12 67 ASN B O 1
ATOM 1296 N N . PHE B 1 68 ? -8.359 0.645 0.778 1 90.69 68 PHE B N 1
ATOM 1297 C CA . PHE B 1 68 ? -6.98 0.654 1.257 1 90.69 68 PHE B CA 1
ATOM 1298 C C . PHE B 1 68 ? -6.082 1.439 0.308 1 90.69 68 PHE B C 1
ATOM 1300 O O . PHE B 1 68 ? -5.145 2.107 0.744 1 90.69 68 PHE B O 1
ATOM 1307 N N . ALA B 1 69 ? -6.293 1.274 -0.974 1 89.75 69 ALA B N 1
ATOM 1308 C CA . ALA B 1 69 ? -5.488 2.037 -1.924 1 89.75 69 ALA B CA 1
ATOM 1309 C C . ALA B 1 69 ? -5.602 3.537 -1.661 1 89.75 69 ALA B C 1
ATOM 1311 O O . ALA B 1 69 ? -4.594 4.246 -1.627 1 89.75 69 ALA B O 1
ATOM 1312 N N . GLU B 1 70 ? -6.723 4.07 -1.48 1 92 70 GLU B N 1
ATOM 1313 C CA . GLU B 1 70 ? -6.98 5.473 -1.166 1 92 70 GLU B CA 1
ATOM 1314 C C . GLU B 1 70 ? -6.387 5.852 0.189 1 92 70 GLU B C 1
ATOM 1316 O O . GLU B 1 70 ? -5.785 6.918 0.333 1 92 70 GLU B O 1
ATOM 1321 N N . TYR B 1 71 ? -6.605 4.953 1.106 1 94.5 71 TYR B N 1
ATOM 1322 C CA . TYR B 1 71 ? -6.078 5.176 2.447 1 94.5 71 TYR B CA 1
ATOM 1323 C C . TYR B 1 71 ? -4.559 5.309 2.42 1 94.5 71 TYR B C 1
ATOM 1325 O O . TYR B 1 71 ? -3.996 6.195 3.064 1 94.5 71 TYR B O 1
ATOM 1333 N N . MET B 1 72 ? -3.984 4.41 1.733 1 93.62 72 MET B N 1
ATOM 1334 C CA . MET B 1 72 ? -2.529 4.477 1.616 1 93.62 72 MET B CA 1
ATOM 1335 C C . MET B 1 72 ? -2.094 5.816 1.031 1 93.62 72 MET B C 1
ATOM 1337 O O . MET B 1 72 ? -1.205 6.477 1.574 1 93.62 72 MET B O 1
ATOM 1341 N N . GLU B 1 73 ? -2.701 6.266 -0.016 1 93.88 73 GLU B N 1
ATOM 1342 C CA . GLU B 1 73 ? -2.398 7.562 -0.617 1 93.88 73 GLU B CA 1
ATOM 1343 C C . GLU B 1 73 ? -2.607 8.695 0.383 1 93.88 73 GLU B C 1
ATOM 1345 O O . GLU B 1 73 ? -1.795 9.617 0.458 1 93.88 73 GLU B O 1
ATOM 1350 N N . LEU B 1 74 ? -3.68 8.617 1.053 1 96.75 74 LEU B N 1
ATOM 1351 C CA . LEU B 1 74 ? -4.012 9.609 2.066 1 96.75 74 LEU B CA 1
ATOM 1352 C C . LEU B 1 74 ? -2.91 9.711 3.115 1 96.75 74 LEU B C 1
ATOM 1354 O O . LEU B 1 74 ? -2.432 10.805 3.42 1 96.75 74 LEU B O 1
ATOM 1358 N N . MET B 1 75 ? -2.453 8.57 3.604 1 96.5 75 MET B N 1
ATOM 1359 C CA . MET B 1 75 ? -1.496 8.57 4.707 1 96.5 75 MET B CA 1
ATOM 1360 C C . MET B 1 75 ? -0.107 8.969 4.223 1 96.5 75 MET B C 1
ATOM 1362 O O . MET B 1 75 ? 0.645 9.625 4.949 1 96.5 75 MET B O 1
ATOM 1366 N N . LEU B 1 76 ? 0.253 8.609 2.994 1 93.88 76 LEU B N 1
ATOM 1367 C CA . LEU B 1 76 ? 1.532 9.031 2.434 1 93.88 76 LEU B CA 1
ATOM 1368 C C . LEU B 1 76 ? 1.569 10.547 2.242 1 93.88 76 LEU B C 1
ATOM 1370 O O . LEU B 1 76 ? 2.58 11.188 2.535 1 93.88 76 LEU B O 1
ATOM 1374 N N . ASN B 1 77 ? 0.481 11.117 1.745 1 93.69 77 ASN B N 1
ATOM 1375 C CA . ASN B 1 77 ? 0.386 12.562 1.604 1 93.69 77 ASN B CA 1
ATOM 1376 C C . ASN B 1 77 ? 0.401 13.258 2.963 1 93.69 77 ASN B C 1
ATOM 1378 O O . ASN B 1 77 ? 1.014 14.32 3.115 1 93.69 77 ASN B O 1
ATOM 1382 N N . ASN B 1 78 ? -0.345 12.688 3.896 1 95.56 78 ASN B N 1
ATOM 1383 C CA . ASN B 1 78 ? -0.348 13.211 5.258 1 95.56 78 ASN B CA 1
ATOM 1384 C C . ASN B 1 78 ? 1.061 13.258 5.844 1 95.56 78 ASN B C 1
ATOM 1386 O O . ASN B 1 78 ? 1.443 14.25 6.473 1 95.56 78 ASN B O 1
ATOM 1390 N N . ASP B 1 79 ? 1.803 12.195 5.672 1 92.06 79 ASP B N 1
ATOM 1391 C CA . ASP B 1 79 ? 3.176 12.133 6.16 1 92.06 79 ASP B CA 1
ATOM 1392 C C . ASP B 1 79 ? 4.023 13.25 5.547 1 92.06 79 ASP B C 1
ATOM 1394 O O . ASP B 1 79 ? 4.848 13.859 6.234 1 92.06 79 ASP B O 1
ATOM 1398 N N . LYS B 1 80 ? 3.875 13.43 4.332 1 90 80 LYS B N 1
ATOM 1399 C CA . LYS B 1 80 ? 4.602 14.492 3.645 1 90 80 LYS B CA 1
ATOM 1400 C C . LYS B 1 80 ? 4.254 15.859 4.223 1 90 80 LYS B C 1
ATOM 1402 O O . LYS B 1 80 ? 5.141 16.688 4.465 1 90 80 LYS B O 1
ATOM 1407 N N . GLU B 1 81 ? 2.982 16.078 4.336 1 90.81 81 GLU B N 1
ATOM 1408 C 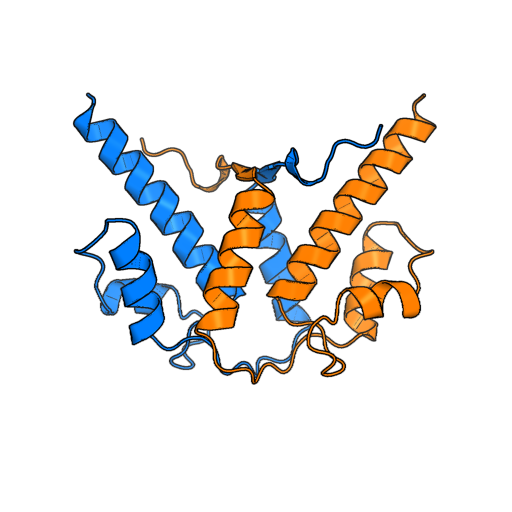CA . GLU B 1 81 ? 2.525 17.344 4.891 1 90.81 81 GLU B CA 1
ATOM 1409 C C . GLU B 1 81 ? 3.094 17.578 6.289 1 90.81 81 GLU B C 1
ATOM 1411 O O . GLU B 1 81 ? 3.52 18.688 6.617 1 90.81 81 GLU B O 1
ATOM 1416 N N . LEU B 1 82 ? 3.086 16.594 7.074 1 92.75 82 LEU B N 1
ATOM 1417 C CA . LEU B 1 82 ? 3.594 16.703 8.438 1 92.75 82 LEU B CA 1
ATOM 1418 C C . LEU B 1 82 ? 5.098 16.969 8.438 1 92.75 82 LEU B C 1
ATOM 1420 O O . LEU B 1 82 ? 5.598 17.75 9.234 1 92.75 82 LEU B O 1
ATOM 1424 N N . ALA B 1 83 ? 5.805 16.266 7.594 1 86.81 83 ALA B N 1
ATOM 1425 C CA . ALA B 1 83 ? 7.242 16.5 7.469 1 86.81 83 ALA B CA 1
ATOM 1426 C C . ALA B 1 83 ? 7.535 17.938 7.07 1 86.81 83 ALA B C 1
ATOM 1428 O O . ALA B 1 83 ? 8.477 18.547 7.574 1 86.81 83 ALA B O 1
ATOM 1429 N N . PHE B 1 84 ? 6.785 18.422 6.156 1 87.12 84 PHE B N 1
ATOM 1430 C CA . PHE B 1 84 ? 6.934 19.797 5.691 1 87.12 84 PHE B CA 1
ATOM 1431 C C . PHE B 1 84 ? 6.676 20.781 6.82 1 87.12 84 PHE B C 1
ATOM 1433 O O . PHE B 1 84 ? 7.445 21.719 7.02 1 87.12 84 PHE B O 1
ATOM 1440 N N . ARG B 1 85 ? 5.719 20.547 7.59 1 87.94 85 ARG B N 1
ATOM 1441 C CA . ARG B 1 85 ? 5.359 21.422 8.695 1 87.94 85 ARG B CA 1
ATOM 1442 C C . ARG B 1 85 ? 6.41 21.375 9.797 1 87.94 85 ARG B C 1
ATOM 1444 O O . ARG B 1 85 ? 6.738 22.406 10.391 1 87.94 85 ARG B O 1
ATOM 1451 N N . ASN B 1 86 ? 6.836 20.219 10.094 1 86 86 ASN B N 1
ATOM 1452 C CA . ASN B 1 86 ? 7.855 20.062 11.125 1 86 86 ASN B CA 1
ATOM 1453 C C . ASN B 1 86 ? 9.172 20.719 10.719 1 86 86 ASN B C 1
ATOM 1455 O O . ASN B 1 86 ? 9.883 21.266 11.562 1 86 86 ASN B O 1
ATOM 1459 N N . ALA B 1 87 ? 9.445 20.672 9.477 1 82 87 ALA B N 1
ATOM 1460 C CA . ALA B 1 87 ? 10.664 21.297 8.977 1 82 87 ALA B CA 1
ATOM 1461 C C . ALA B 1 87 ? 10.562 22.828 9.055 1 82 87 ALA B C 1
ATOM 1463 O O . ALA B 1 87 ? 11.57 23.5 9.289 1 82 87 ALA B O 1
ATOM 1464 N N . LYS B 1 88 ? 9.438 23.328 8.891 1 77.06 88 LYS B N 1
ATOM 1465 C CA . LYS B 1 88 ? 9.242 24.781 8.953 1 77.06 88 LYS B CA 1
ATOM 1466 C C . LYS B 1 88 ? 9.383 25.297 10.375 1 77.06 88 LYS B C 1
ATOM 1468 O O . LYS B 1 88 ? 9.852 26.422 10.594 1 77.06 88 LYS B O 1
ATOM 1473 N N . PHE B 1 89 ? 8.969 24.438 11.305 1 72.19 89 PHE B N 1
ATOM 1474 C CA . PHE B 1 89 ? 9.055 24.875 12.688 1 72.19 89 PHE B CA 1
ATOM 1475 C C . PHE B 1 89 ? 10.492 24.812 13.188 1 72.19 89 PHE B C 1
ATOM 1477 O O . PHE B 1 89 ? 10.875 25.547 14.102 1 72.19 89 PHE B O 1
ATOM 1484 N N . ILE B 1 90 ? 11.211 23.875 12.547 1 66.38 90 ILE B N 1
ATOM 1485 C CA . ILE B 1 90 ? 12.602 23.812 12.984 1 66.38 90 ILE B CA 1
ATOM 1486 C C . ILE B 1 90 ? 13.406 24.922 12.312 1 66.38 90 ILE B C 1
ATOM 1488 O O . ILE B 1 90 ? 14.359 25.438 12.898 1 66.38 90 ILE B O 1
ATOM 1492 N N . ALA B 1 91 ? 12.984 25.391 11.219 1 50.56 91 ALA B N 1
ATOM 1493 C CA . ALA B 1 91 ? 13.711 26.5 10.609 1 50.56 91 ALA B CA 1
ATOM 1494 C C . ALA B 1 91 ? 13.266 27.844 11.188 1 50.56 91 ALA B C 1
ATOM 1496 O O . ALA B 1 91 ? 12.125 27.969 11.641 1 50.56 91 ALA B O 1
#

Solvent-accessible surface area (backbone atoms only — not comparable to full-atom values): 10288 Å² total; per-residue (Å²): 122,68,77,54,65,73,74,38,70,41,43,39,58,55,56,52,46,52,44,55,58,44,60,74,64,27,52,85,49,55,46,26,21,43,60,68,55,52,48,50,55,48,34,70,75,67,50,75,80,72,47,70,73,64,52,53,70,45,29,77,82,68,76,78,36,38,37,61,63,35,43,50,54,48,50,55,51,48,50,48,52,50,52,41,51,55,52,55,70,71,95,122,68,76,55,63,73,74,37,70,41,41,40,60,55,56,51,48,53,44,55,57,42,62,74,64,29,50,84,50,57,45,28,21,44,60,67,56,52,49,50,54,50,34,71,74,68,50,75,81,70,48,70,72,65,53,51,70,46,31,78,83,68,77,79,36,38,38,61,61,35,43,51,52,48,51,55,52,49,50,50,53,49,52,40,52,54,50,53,68,72,94

InterPro domains:
  IPR002048 EF-hand domain [PS50222] (46-81)
  IPR011992 EF-hand domain pair [SSF47473] (7-77)
  IPR018247 EF-Hand 1, calcium-binding site [PS00018] (59-71)

Nearest PDB structures (foldseek):
  6z47-assembly1_C  TM=4.992E-01  e=4.509E+00  Meleagris gallopavo
  7tcp-assembly1_B  TM=3.839E-01  e=8.002E+00  Homo sapiens
  2khn-assembly1_A  TM=6.199E-01  e=6.529E+00  Homo sapiens
  6z47-assembly1_C  TM=4.997E-01  e=6.953E+00  Meleagris gallopavo

Radius of gyration: 17.23 Å; Cα contacts (8 Å, |Δi|>4): 205; chains: 2; bounding box: 46×49×31 Å